Protein AF-A0A4T9T634-F1 (afdb_monomer_lite)

Organism: NCBI:txid747645

Sequence (104 aa):
MVLPQGAASKSRGVSPGIPLRQPGISRIPHDAIEYALSQDAAAYRDISPKDYRLFQLADYICGIELTATKYDRNTATRTDQAFFGGSSSFKKNHLKKIRKKLLG

Radius of gyration: 30.98 Å; chains: 1; bounding box: 88×25×73 Å

Structure (mmCIF, N/CA/C/O backbone):
data_AF-A0A4T9T634-F1
#
_entry.id   AF-A0A4T9T634-F1
#
loop_
_atom_site.group_PDB
_atom_site.id
_atom_site.type_symbol
_atom_site.label_atom_id
_atom_site.label_alt_id
_atom_site.label_comp_id
_atom_site.label_asym_id
_atom_site.label_entity_id
_atom_site.label_seq_id
_atom_site.pdbx_PDB_ins_code
_atom_site.Cartn_x
_atom_site.Cartn_y
_atom_site.Cartn_z
_atom_site.occupancy
_atom_site.B_iso_or_equiv
_atom_site.auth_seq_id
_atom_site.auth_comp_id
_atom_site.auth_asym_id
_atom_site.auth_atom_id
_atom_site.pdbx_PDB_model_num
ATOM 1 N N . MET A 1 1 ? 69.102 -15.490 -59.568 1.00 37.19 1 MET A N 1
ATOM 2 C CA . MET A 1 1 ? 69.430 -15.709 -58.139 1.00 37.19 1 MET A CA 1
ATOM 3 C C . MET A 1 1 ? 68.487 -14.812 -57.355 1.00 37.19 1 MET A C 1
ATOM 5 O O . MET A 1 1 ? 68.561 -13.619 -57.568 1.00 37.19 1 MET A O 1
ATOM 9 N N . VAL A 1 2 ? 67.499 -15.248 -56.578 1.00 40.97 2 VAL A N 1
ATOM 10 C CA . VAL A 1 2 ? 67.298 -16.453 -55.758 1.00 40.97 2 VAL A CA 1
ATOM 11 C C . VAL A 1 2 ? 65.777 -16.670 -55.604 1.00 40.97 2 VAL A C 1
ATOM 13 O O . VAL A 1 2 ? 65.018 -15.706 -55.579 1.00 40.97 2 VAL A O 1
ATOM 16 N N . LEU A 1 3 ? 65.357 -17.934 -55.523 1.00 37.31 3 LEU A N 1
ATOM 17 C CA . LEU A 1 3 ? 64.007 -18.411 -55.173 1.00 37.31 3 LEU A CA 1
ATOM 18 C C . LEU A 1 3 ? 64.019 -18.899 -53.699 1.00 37.31 3 LEU A C 1
ATOM 20 O O . LEU A 1 3 ? 65.088 -19.016 -53.107 1.00 37.31 3 LEU A O 1
ATOM 24 N N . PRO A 1 4 ? 62.852 -19.192 -53.112 1.00 51.06 4 PRO A N 1
ATOM 25 C CA . PRO A 1 4 ? 62.256 -18.550 -51.942 1.00 51.06 4 PRO A CA 1
ATOM 26 C C . PRO A 1 4 ? 62.712 -19.136 -50.586 1.00 51.06 4 PRO A C 1
ATOM 28 O O . PRO A 1 4 ? 63.241 -20.241 -50.520 1.00 51.06 4 PRO A O 1
ATOM 31 N N . GLN A 1 5 ? 62.403 -18.457 -49.477 1.00 43.78 5 GLN A N 1
ATOM 32 C CA . GLN A 1 5 ? 62.324 -19.102 -48.159 1.00 43.78 5 GLN A CA 1
ATOM 33 C C . GLN A 1 5 ? 60.926 -18.896 -47.575 1.00 43.78 5 GLN A C 1
ATOM 35 O O . GLN A 1 5 ? 60.395 -17.787 -47.568 1.00 43.78 5 GLN A O 1
ATOM 40 N N . GLY A 1 6 ? 60.308 -20.007 -47.181 1.00 41.09 6 GLY A N 1
ATOM 41 C CA . GLY A 1 6 ? 58.920 -20.082 -46.756 1.00 41.09 6 GLY A CA 1
ATOM 42 C C . GLY A 1 6 ? 58.687 -19.914 -45.254 1.00 41.09 6 GLY A C 1
ATOM 43 O O . GLY A 1 6 ? 59.604 -19.964 -44.444 1.00 41.09 6 GLY A O 1
ATOM 44 N N . ALA A 1 7 ? 57.386 -19.808 -44.963 1.00 40.00 7 ALA A N 1
ATOM 45 C CA . ALA A 1 7 ? 56.660 -20.209 -43.757 1.00 40.00 7 ALA A CA 1
ATOM 46 C C . ALA A 1 7 ? 56.993 -19.534 -42.410 1.00 40.00 7 ALA A C 1
ATOM 48 O O . ALA A 1 7 ? 57.987 -19.834 -41.763 1.00 40.00 7 ALA A O 1
ATOM 49 N N . ALA A 1 8 ? 56.033 -18.756 -41.894 1.00 44.03 8 ALA A N 1
ATOM 50 C CA . ALA A 1 8 ? 55.088 -19.217 -40.861 1.00 44.03 8 ALA A CA 1
ATOM 51 C C . ALA A 1 8 ? 54.518 -18.028 -40.066 1.00 44.03 8 ALA A C 1
ATOM 53 O O . ALA A 1 8 ? 55.166 -17.452 -39.193 1.00 44.03 8 ALA A O 1
ATOM 54 N N . SER A 1 9 ? 53.255 -17.700 -40.331 1.00 50.81 9 SER A N 1
ATOM 55 C CA . SER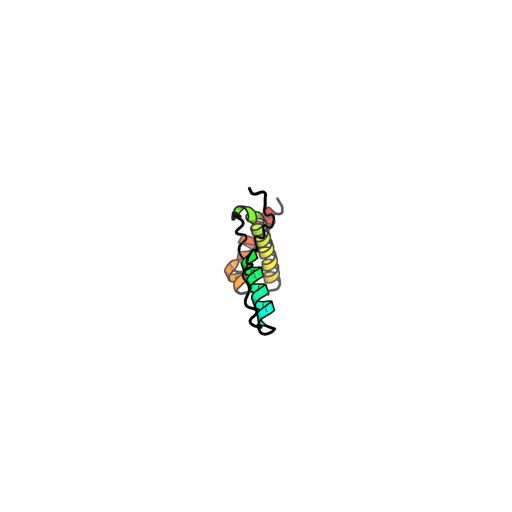 A 1 9 ? 52.435 -16.831 -39.490 1.00 50.81 9 SER A CA 1
ATOM 56 C C . SER A 1 9 ? 52.213 -17.470 -38.116 1.00 50.81 9 SER A C 1
ATOM 58 O O . SER A 1 9 ? 51.749 -18.608 -38.034 1.00 50.81 9 SER A O 1
ATOM 60 N N . LYS A 1 10 ? 52.459 -16.738 -37.022 1.00 46.12 10 LYS A N 1
ATOM 61 C CA . LYS A 1 10 ? 51.865 -17.072 -35.718 1.00 46.12 10 LYS A CA 1
ATOM 62 C C . LYS A 1 10 ? 51.642 -15.823 -34.871 1.00 46.12 10 LYS A C 1
ATOM 64 O O . LYS A 1 10 ? 52.448 -15.474 -34.015 1.00 46.12 10 LYS A O 1
ATOM 69 N N . SER A 1 11 ? 50.497 -15.184 -35.090 1.00 48.53 11 SER A N 1
ATOM 70 C CA . SER A 1 11 ? 49.864 -14.279 -34.133 1.00 48.53 11 SER A CA 1
ATOM 71 C C . SER A 1 11 ? 49.533 -15.062 -32.859 1.00 48.53 11 SER A C 1
ATOM 73 O O . SER A 1 11 ? 48.581 -15.843 -32.828 1.00 48.53 11 SER A O 1
ATOM 75 N N . ARG A 1 12 ? 50.338 -14.905 -31.806 1.00 39.75 12 ARG A N 1
ATOM 76 C CA . ARG A 1 12 ? 49.976 -15.366 -30.462 1.00 39.75 12 ARG A CA 1
ATOM 77 C C . ARG A 1 12 ? 49.324 -14.200 -29.731 1.00 39.75 12 ARG A C 1
ATOM 79 O O . ARG A 1 12 ? 50.003 -13.254 -29.350 1.00 39.75 12 ARG A O 1
ATOM 86 N N . GLY A 1 13 ? 48.003 -14.277 -29.582 1.00 39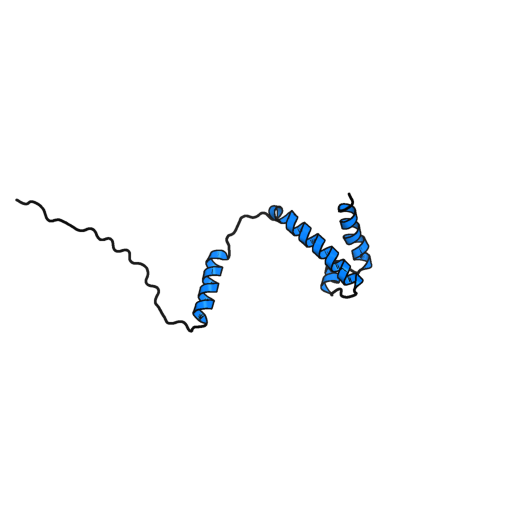.56 13 GLY A N 1
ATOM 87 C CA . GLY A 1 13 ? 47.261 -13.424 -28.667 1.00 39.56 13 GLY A CA 1
ATOM 88 C C . GLY A 1 13 ? 47.788 -13.623 -27.250 1.00 39.56 13 GLY A C 1
ATOM 89 O O . GLY A 1 13 ? 47.902 -14.752 -26.773 1.00 39.56 13 GLY A O 1
ATOM 90 N N . VAL A 1 14 ? 48.149 -12.523 -26.601 1.00 48.12 14 VAL A N 1
ATOM 91 C CA . VAL A 1 14 ? 48.435 -12.497 -25.170 1.00 48.12 14 VAL A CA 1
ATOM 92 C C . VAL A 1 14 ? 47.088 -12.363 -24.471 1.00 48.12 14 VAL A C 1
ATOM 94 O O . VAL A 1 14 ? 46.516 -11.278 -24.413 1.00 48.12 14 VAL A O 1
ATOM 97 N N . SER A 1 15 ? 46.546 -13.477 -23.982 1.00 50.09 15 SER A N 1
ATOM 98 C CA . SER A 1 15 ? 45.493 -13.429 -22.968 1.00 50.09 15 SER A CA 1
ATOM 99 C C . SER A 1 15 ? 46.081 -12.758 -21.720 1.00 50.09 15 SER A C 1
ATOM 101 O O . SER A 1 15 ? 47.169 -13.163 -21.298 1.00 50.09 15 SER A O 1
ATOM 103 N N . PRO A 1 16 ? 45.423 -11.751 -21.117 1.00 46.56 16 PRO A N 1
ATOM 104 C CA . PRO A 1 16 ? 45.883 -11.201 -19.853 1.00 46.56 16 PRO A CA 1
ATOM 105 C C . PRO A 1 16 ? 45.846 -12.321 -18.811 1.00 46.56 16 PRO A C 1
ATOM 107 O O . PRO A 1 16 ? 44.783 -12.846 -18.480 1.00 46.56 16 PRO A O 1
ATOM 110 N N . GLY A 1 17 ? 47.023 -12.734 -18.343 1.00 43.81 17 GLY A N 1
ATOM 111 C CA . GLY A 1 17 ? 47.146 -13.684 -17.251 1.00 43.81 17 GLY A CA 1
ATOM 112 C C . GLY A 1 17 ? 46.574 -13.053 -15.990 1.00 43.81 17 GLY A C 1
ATOM 113 O O . GLY A 1 17 ? 47.132 -12.089 -15.473 1.00 43.81 17 GLY A O 1
ATOM 114 N N . ILE A 1 18 ? 45.456 -13.586 -15.505 1.00 56.56 18 ILE A N 1
ATOM 115 C CA . ILE A 1 18 ? 44.945 -13.266 -14.173 1.00 56.56 18 ILE A CA 1
ATOM 116 C C . ILE A 1 18 ? 45.997 -13.781 -13.175 1.00 56.56 18 ILE A C 1
ATOM 118 O O . ILE A 1 18 ? 46.290 -14.981 -13.188 1.00 56.56 18 ILE A O 1
ATOM 122 N N . PRO A 1 19 ? 46.605 -12.931 -12.327 1.00 44.25 19 PRO A N 1
ATOM 123 C CA . PRO A 1 19 ? 47.551 -13.397 -11.324 1.00 44.25 19 PRO A CA 1
ATOM 124 C C . PRO A 1 19 ? 46.796 -14.264 -10.313 1.00 44.25 19 PRO A C 1
ATOM 126 O O . PRO A 1 19 ? 45.948 -13.765 -9.573 1.00 44.25 19 PRO A O 1
ATOM 129 N N . LEU A 1 20 ? 47.092 -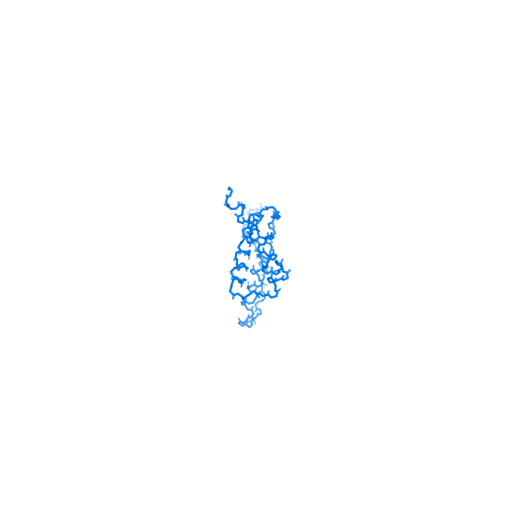15.564 -10.271 1.00 49.50 20 LEU A N 1
ATOM 130 C CA . LEU A 1 20 ? 46.481 -16.502 -9.328 1.00 49.50 20 LEU A CA 1
ATOM 131 C C . LEU A 1 20 ? 47.100 -16.314 -7.927 1.00 49.50 20 LEU A C 1
ATOM 133 O O . LEU A 1 20 ? 47.893 -17.125 -7.452 1.00 49.50 20 LEU A O 1
ATOM 137 N N . ARG A 1 21 ? 46.771 -15.206 -7.252 1.00 51.78 21 ARG A N 1
ATOM 138 C CA . ARG A 1 21 ? 46.974 -15.065 -5.801 1.00 51.78 21 ARG A CA 1
ATOM 139 C C . ARG A 1 21 ? 45.946 -15.981 -5.144 1.00 51.78 21 ARG A C 1
ATOM 141 O O . ARG A 1 21 ? 44.768 -15.726 -5.338 1.00 51.78 21 ARG A O 1
ATOM 148 N N . GLN A 1 22 ? 46.351 -17.024 -4.413 1.00 56.53 22 GLN A N 1
ATOM 149 C CA . GLN A 1 22 ? 45.408 -17.953 -3.769 1.00 56.53 22 GLN A CA 1
ATOM 150 C C . GLN A 1 22 ? 44.470 -17.194 -2.812 1.00 56.53 22 GLN A C 1
ATOM 152 O O . GLN A 1 22 ? 44.921 -16.745 -1.752 1.00 56.53 22 GLN A O 1
ATOM 157 N N . PRO A 1 23 ? 43.184 -17.012 -3.156 1.00 57.25 23 PRO A N 1
ATOM 158 C CA . PRO A 1 23 ? 42.217 -16.418 -2.252 1.00 57.25 23 PRO A CA 1
ATOM 159 C C . PRO A 1 23 ? 41.821 -17.490 -1.234 1.00 57.25 23 PRO A C 1
ATOM 161 O O . PRO A 1 23 ? 41.721 -18.670 -1.572 1.00 57.25 23 PRO A O 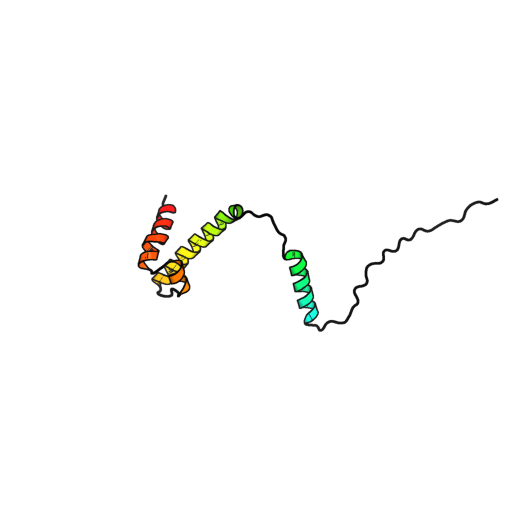1
ATOM 164 N N . GLY A 1 24 ? 41.589 -17.101 0.022 1.00 62.81 24 GLY A N 1
ATOM 165 C CA . GLY A 1 24 ? 40.979 -18.014 0.992 1.00 62.81 24 GLY A CA 1
ATOM 166 C C . GLY A 1 24 ? 39.671 -18.584 0.433 1.00 62.81 24 GLY A C 1
ATOM 167 O O . GLY A 1 24 ? 38.991 -17.910 -0.338 1.00 62.81 24 GLY A O 1
ATOM 168 N N . ILE A 1 25 ? 39.312 -19.809 0.820 1.00 61.41 25 ILE A N 1
ATOM 169 C CA . ILE A 1 25 ? 38.143 -20.546 0.293 1.00 61.41 25 ILE A CA 1
ATOM 170 C C . ILE A 1 25 ? 36.840 -19.733 0.406 1.00 61.41 25 ILE A C 1
ATOM 172 O O . ILE A 1 25 ? 35.937 -19.915 -0.400 1.00 61.41 25 ILE A O 1
ATOM 176 N N . SER A 1 26 ? 36.758 -18.789 1.351 1.00 61.72 26 SER A N 1
ATOM 177 C CA . SER A 1 26 ? 35.637 -17.853 1.477 1.00 61.72 26 SER A CA 1
ATOM 178 C C . SER A 1 26 ? 35.584 -16.789 0.378 1.00 61.72 26 SER A C 1
ATOM 180 O O . SER A 1 26 ? 34.502 -16.376 -0.010 1.00 61.72 26 SER A O 1
ATOM 182 N N . ARG A 1 27 ? 36.722 -16.344 -0.158 1.00 66.50 27 ARG A N 1
ATOM 183 C CA . ARG A 1 27 ? 36.795 -15.232 -1.120 1.00 66.50 27 ARG A CA 1
ATOM 184 C C . ARG A 1 27 ? 36.349 -15.647 -2.517 1.00 66.50 27 ARG A C 1
ATOM 186 O O . ARG A 1 27 ? 35.666 -14.880 -3.168 1.00 66.50 27 ARG A O 1
ATOM 193 N N . ILE A 1 28 ? 36.640 -16.881 -2.928 1.00 78.19 28 ILE A N 1
ATOM 194 C CA . ILE A 1 28 ? 36.220 -17.429 -4.229 1.00 78.19 28 ILE A CA 1
ATOM 195 C C . ILE A 1 28 ? 34.698 -17.307 -4.462 1.00 78.19 28 ILE A C 1
ATOM 197 O O . ILE A 1 28 ? 34.310 -16.751 -5.488 1.00 78.19 28 ILE A O 1
ATOM 201 N N . PRO A 1 29 ? 33.815 -17.788 -3.560 1.00 73.75 29 PRO A N 1
ATOM 202 C CA . PRO A 1 29 ? 32.378 -17.632 -3.749 1.00 73.75 29 PRO A CA 1
ATOM 203 C C . PRO A 1 29 ? 31.935 -16.172 -3.630 1.00 73.75 29 PRO A C 1
ATOM 205 O O . PRO A 1 29 ? 31.040 -15.772 -4.366 1.00 73.75 29 PRO A O 1
ATOM 208 N N . HIS A 1 30 ? 32.557 -15.367 -2.760 1.00 80.38 30 HIS A N 1
ATOM 209 C CA . HIS A 1 30 ? 32.245 -13.937 -2.666 1.00 80.38 30 HIS A CA 1
ATOM 210 C C . HIS A 1 30 ? 32.557 -13.199 -3.975 1.00 80.38 30 HIS A C 1
ATOM 212 O O . HIS A 1 30 ? 31.677 -12.530 -4.504 1.00 80.38 30 HIS A O 1
ATOM 218 N N . ASP A 1 31 ? 33.742 -13.402 -4.546 1.00 82.06 31 ASP A N 1
ATOM 219 C CA . ASP A 1 31 ? 34.175 -12.778 -5.800 1.00 82.06 31 ASP A CA 1
ATOM 220 C C . ASP A 1 31 ? 33.336 -13.276 -6.990 1.00 82.06 31 ASP A C 1
ATOM 222 O O . ASP A 1 31 ? 33.006 -12.510 -7.892 1.00 82.06 31 ASP A O 1
ATOM 226 N N . ALA A 1 32 ? 32.937 -14.553 -6.990 1.00 82.75 32 ALA A N 1
ATOM 227 C CA . ALA A 1 32 ? 32.052 -15.105 -8.014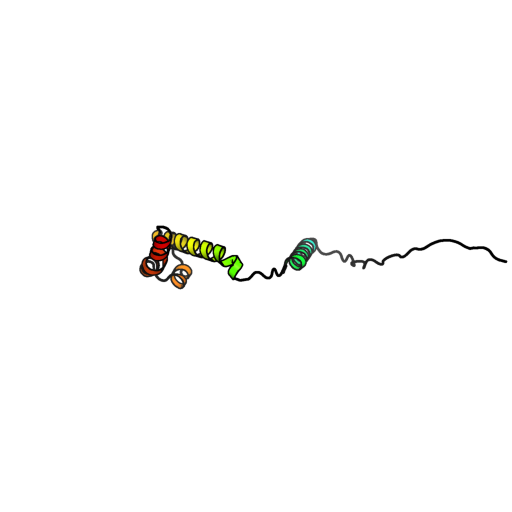 1.00 82.75 32 ALA A CA 1
ATOM 228 C C . ALA A 1 32 ? 30.635 -14.511 -7.941 1.00 82.75 32 ALA A C 1
ATOM 230 O O . ALA A 1 32 ? 30.036 -14.241 -8.982 1.00 82.75 32 ALA A O 1
ATOM 231 N N . ILE A 1 33 ? 30.108 -14.285 -6.732 1.00 79.38 33 ILE A N 1
ATOM 232 C CA . ILE A 1 33 ? 28.822 -13.609 -6.521 1.00 79.38 33 ILE A CA 1
ATOM 233 C C . ILE A 1 33 ? 28.934 -12.143 -6.929 1.00 79.38 33 ILE A C 1
ATOM 235 O O . ILE A 1 33 ? 28.080 -11.674 -7.668 1.00 79.38 33 ILE A O 1
ATOM 239 N N . GLU A 1 34 ? 29.981 -11.429 -6.516 1.00 78.06 34 GLU A N 1
ATOM 240 C CA . GLU A 1 34 ? 30.207 -10.043 -6.939 1.00 78.06 34 GLU A CA 1
ATOM 241 C C . GLU A 1 34 ? 30.364 -9.923 -8.455 1.00 78.06 34 GLU A C 1
ATOM 243 O O . GLU A 1 34 ? 29.831 -8.989 -9.041 1.00 78.06 34 GLU A O 1
ATOM 248 N N . TYR A 1 35 ? 31.029 -10.876 -9.112 1.00 80.44 35 TYR A N 1
ATOM 249 C CA . TYR A 1 35 ? 31.166 -10.904 -10.566 1.00 80.44 35 TYR A CA 1
ATOM 250 C C . TYR A 1 35 ? 29.840 -11.215 -11.267 1.00 80.44 35 TYR A C 1
ATOM 252 O O . TYR A 1 35 ? 29.464 -10.516 -12.204 1.00 80.44 35 TYR A O 1
ATOM 260 N N . ALA A 1 36 ? 29.104 -12.231 -10.812 1.00 77.50 36 ALA A N 1
ATOM 261 C CA . ALA A 1 36 ? 27.794 -12.566 -11.367 1.00 77.50 36 ALA A CA 1
ATOM 262 C C . ALA A 1 36 ? 26.803 -11.412 -11.175 1.00 77.50 36 ALA A C 1
ATOM 264 O O . ALA A 1 36 ? 26.115 -11.031 -12.118 1.00 77.50 36 ALA A O 1
ATOM 265 N N . LEU A 1 37 ? 26.798 -10.801 -9.987 1.00 72.19 37 LEU A N 1
ATOM 266 C CA . LEU A 1 37 ? 26.051 -9.583 -9.724 1.00 72.19 37 LEU A CA 1
ATOM 267 C C . LEU A 1 37 ? 26.566 -8.453 -10.605 1.00 72.19 37 LEU A C 1
ATOM 269 O O . LEU A 1 37 ? 25.752 -7.838 -11.241 1.00 72.19 37 LEU A O 1
ATOM 273 N N . SER A 1 38 ? 27.862 -8.197 -10.760 1.00 73.00 38 SER A N 1
ATOM 274 C CA . SER A 1 38 ? 28.378 -7.152 -11.661 1.00 73.00 38 SER A CA 1
ATOM 275 C C . SER A 1 38 ? 27.938 -7.334 -13.117 1.00 73.00 38 SER A C 1
ATOM 277 O O . SER A 1 38 ? 27.772 -6.338 -13.819 1.00 73.00 38 SER A O 1
ATOM 279 N N . GLN A 1 39 ? 27.789 -8.576 -13.578 1.00 69.25 39 GLN A N 1
ATOM 280 C CA . GLN A 1 39 ? 27.361 -8.886 -14.942 1.00 69.25 39 GLN A CA 1
ATOM 281 C C . GLN A 1 39 ? 25.840 -8.785 -15.119 1.00 69.25 39 GLN A C 1
ATOM 283 O O . GLN A 1 39 ? 25.381 -8.490 -16.220 1.00 69.25 39 GLN A O 1
ATOM 288 N N . ASP A 1 40 ? 25.069 -8.985 -14.047 1.00 59.19 40 ASP A N 1
ATOM 289 C CA . ASP A 1 40 ? 23.597 -8.968 -14.057 1.00 59.19 40 ASP A CA 1
ATOM 290 C C . ASP A 1 40 ? 22.992 -7.718 -13.369 1.00 59.19 40 ASP A C 1
ATOM 292 O O . ASP A 1 40 ? 21.799 -7.440 -13.480 1.00 59.19 40 ASP A O 1
ATOM 296 N N . ALA A 1 41 ? 23.818 -6.911 -12.688 1.00 58.69 41 ALA A N 1
ATOM 297 C CA . ALA A 1 41 ? 23.444 -5.841 -11.742 1.00 58.69 41 ALA A CA 1
ATOM 298 C C . ALA A 1 41 ? 22.674 -4.711 -12.401 1.00 58.69 41 ALA A C 1
ATOM 300 O O . ALA A 1 41 ? 21.978 -3.951 -11.731 1.00 58.69 41 ALA A O 1
ATOM 301 N N . ALA A 1 42 ? 22.802 -4.590 -13.710 1.00 55.69 42 ALA A N 1
ATOM 302 C CA . ALA A 1 42 ? 21.943 -3.747 -14.495 1.00 55.69 42 ALA A CA 1
ATOM 303 C C . ALA A 1 42 ? 22.008 -4.226 -15.938 1.00 55.69 42 ALA A C 1
ATOM 305 O O . ALA A 1 42 ? 22.550 -3.547 -16.809 1.00 55.69 42 ALA A O 1
ATOM 306 N N . ALA A 1 43 ? 21.317 -5.322 -16.245 1.00 57.59 43 ALA A N 1
ATOM 307 C CA . ALA A 1 43 ? 20.497 -5.230 -17.442 1.00 57.59 43 ALA A CA 1
ATOM 308 C C . ALA A 1 43 ? 19.486 -4.100 -17.176 1.00 57.59 43 ALA A C 1
ATOM 310 O O . ALA A 1 43 ? 18.371 -4.347 -16.719 1.00 57.59 43 ALA A O 1
ATOM 311 N N . TYR A 1 44 ? 19.913 -2.844 -17.375 1.00 53.12 44 TYR A N 1
ATOM 312 C CA . TYR A 1 44 ? 19.044 -1.678 -17.418 1.00 53.12 44 TYR A CA 1
ATOM 313 C C . TYR A 1 44 ? 18.140 -1.903 -18.619 1.00 53.12 44 TYR A C 1
ATOM 315 O O . TYR A 1 44 ? 18.420 -1.501 -19.746 1.00 53.12 44 TYR A O 1
ATOM 323 N N . ARG A 1 45 ? 17.090 -2.683 -18.405 1.00 60.19 45 ARG A N 1
ATOM 324 C CA . ARG A 1 45 ? 15.986 -2.726 -19.328 1.00 60.19 45 ARG A CA 1
ATOM 325 C C . ARG A 1 45 ? 15.299 -1.381 -19.152 1.00 60.19 45 ARG A C 1
ATOM 327 O O . ARG A 1 45 ? 14.921 -1.020 -18.039 1.00 60.19 45 ARG A O 1
ATOM 334 N N . ASP A 1 46 ? 15.191 -0.642 -20.247 1.00 65.62 46 ASP A N 1
ATOM 335 C CA . ASP A 1 46 ? 14.388 0.573 -20.328 1.00 65.62 46 ASP A CA 1
ATOM 336 C C . ASP A 1 46 ? 12.916 0.171 -20.188 1.00 65.62 46 ASP A C 1
ATOM 338 O O . ASP A 1 46 ? 12.203 -0.042 -21.165 1.00 65.62 46 ASP A O 1
ATOM 342 N N . ILE A 1 47 ? 12.510 -0.108 -18.950 1.00 68.00 47 ILE A N 1
ATOM 343 C CA . ILE A 1 47 ? 11.151 -0.493 -18.620 1.00 68.00 47 ILE A CA 1
ATOM 344 C C . ILE A 1 47 ? 10.489 0.738 -18.044 1.00 68.00 47 ILE A C 1
ATOM 346 O O . ILE A 1 47 ? 10.866 1.249 -16.984 1.00 68.00 47 ILE A O 1
ATOM 350 N N . SER A 1 48 ? 9.472 1.217 -18.744 1.00 78.94 48 SER A N 1
ATOM 351 C CA . SER A 1 48 ? 8.689 2.330 -18.256 1.00 78.94 48 SER A CA 1
ATOM 352 C C . SER A 1 48 ? 7.891 1.868 -17.033 1.00 78.94 48 SER A C 1
ATOM 354 O O . SER A 1 48 ? 7.377 0.748 -17.020 1.00 78.94 48 SER A O 1
ATOM 356 N N . PRO A 1 49 ? 7.642 2.728 -16.029 1.00 73.06 49 PRO A N 1
ATOM 357 C CA . PRO A 1 49 ? 6.702 2.421 -14.945 1.00 73.06 49 PRO A CA 1
ATOM 358 C C . PRO A 1 49 ? 5.320 1.948 -15.438 1.00 73.06 49 PRO A C 1
ATOM 360 O O . PRO A 1 49 ? 4.585 1.278 -14.715 1.00 73.06 49 PRO A O 1
ATOM 363 N N . LYS A 1 50 ? 4.966 2.277 -16.688 1.00 81.25 50 LYS A N 1
ATOM 364 C CA . LYS A 1 50 ? 3.752 1.814 -17.369 1.00 81.25 50 LYS A CA 1
ATOM 365 C C . LYS A 1 50 ? 3.717 0.297 -17.562 1.00 81.25 50 LYS A C 1
ATOM 367 O O . LYS A 1 50 ? 2.644 -0.287 -17.429 1.00 81.25 50 LYS A O 1
ATOM 372 N N . ASP A 1 51 ? 4.861 -0.326 -17.811 1.00 84.50 51 ASP A N 1
ATOM 373 C CA . ASP A 1 51 ? 4.957 -1.748 -18.149 1.00 84.50 51 ASP A CA 1
ATOM 374 C C . ASP A 1 51 ? 4.727 -2.641 -16.918 1.00 84.50 51 ASP A C 1
ATOM 376 O O . ASP A 1 51 ? 4.296 -3.785 -17.041 1.00 84.50 51 ASP A O 1
ATOM 380 N N . TYR A 1 52 ? 4.911 -2.089 -15.713 1.00 87.12 52 TYR A N 1
ATOM 381 C CA . TYR A 1 52 ? 4.635 -2.772 -14.445 1.00 87.12 52 TYR A CA 1
ATOM 382 C C . TYR A 1 52 ? 3.305 -2.400 -13.808 1.00 87.12 52 TYR A C 1
ATOM 384 O O . TYR A 1 52 ? 2.972 -2.910 -12.740 1.00 87.12 52 TYR A O 1
ATOM 392 N N . ARG A 1 53 ? 2.510 -1.535 -14.442 1.00 88.56 53 ARG A N 1
ATOM 393 C CA . ARG A 1 53 ? 1.291 -1.006 -13.826 1.00 88.56 53 ARG A CA 1
ATOM 394 C C . ARG A 1 53 ? 0.311 -2.108 -13.428 1.00 88.56 53 ARG A C 1
ATOM 396 O O . ARG A 1 53 ? -0.322 -2.005 -12.383 1.00 88.56 53 ARG A O 1
ATOM 403 N N . LEU A 1 54 ? 0.188 -3.160 -14.240 1.00 91.12 54 LEU A N 1
ATOM 404 C CA . LEU A 1 54 ? -0.680 -4.294 -13.920 1.00 91.12 54 LEU A CA 1
ATOM 405 C C . LEU A 1 54 ? -0.178 -5.060 -12.690 1.00 91.12 54 LEU A C 1
ATOM 407 O O . LEU A 1 54 ? -0.972 -5.350 -11.801 1.00 91.12 54 LEU A O 1
ATOM 411 N N . PHE A 1 55 ? 1.126 -5.325 -12.613 1.00 90.56 55 PHE A N 1
ATOM 412 C CA . PHE A 1 55 ? 1.743 -5.985 -11.461 1.00 90.56 55 PHE A CA 1
ATOM 413 C C . PHE A 1 55 ? 1.600 -5.143 -10.193 1.00 90.56 55 PHE A C 1
ATOM 415 O O . PHE A 1 55 ? 1.130 -5.642 -9.182 1.00 90.56 55 PHE A O 1
ATOM 422 N N . GLN A 1 56 ? 1.855 -3.837 -10.277 1.00 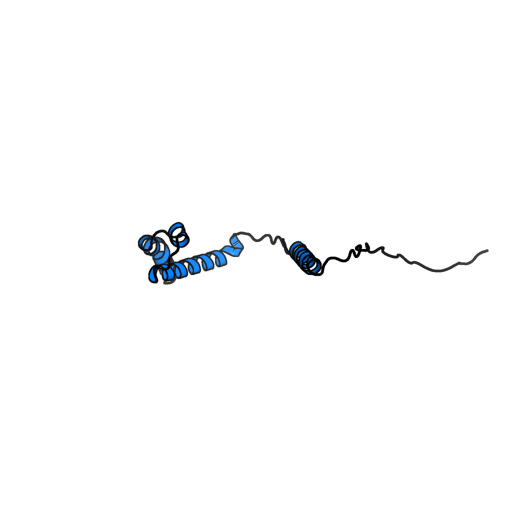91.81 56 GLN A N 1
ATOM 423 C CA . GLN A 1 56 ? 1.657 -2.911 -9.160 1.00 91.81 56 GLN A CA 1
ATOM 424 C C . GLN A 1 56 ? 0.203 -2.879 -8.678 1.00 91.81 56 GLN A C 1
ATOM 426 O O . GLN A 1 56 ? -0.056 -2.824 -7.478 1.00 91.81 56 GLN A O 1
ATOM 431 N N . LEU A 1 57 ? -0.760 -2.908 -9.604 1.00 92.12 57 LEU A N 1
ATOM 432 C CA . LEU A 1 57 ? -2.176 -2.990 -9.251 1.00 92.12 57 LEU A CA 1
ATOM 433 C C . LEU A 1 57 ? -2.514 -4.329 -8.593 1.00 92.12 57 LEU A C 1
ATOM 435 O O . LEU A 1 57 ? -3.259 -4.338 -7.614 1.00 92.12 57 LEU A O 1
ATOM 439 N N . ALA A 1 58 ? -1.968 -5.436 -9.097 1.00 93.06 58 ALA A N 1
ATOM 440 C CA . ALA A 1 58 ? -2.146 -6.752 -8.497 1.00 93.06 58 ALA A CA 1
ATOM 441 C C . ALA A 1 58 ? -1.576 -6.789 -7.072 1.00 93.06 58 ALA A C 1
ATOM 443 O O . ALA A 1 58 ? -2.295 -7.150 -6.141 1.00 93.06 58 ALA A O 1
ATOM 444 N N . ASP A 1 59 ? -0.344 -6.318 -6.880 1.00 93.94 59 ASP A N 1
ATOM 445 C CA . ASP A 1 59 ? 0.307 -6.225 -5.571 1.00 93.94 59 ASP A CA 1
ATOM 446 C C . ASP A 1 59 ? -0.484 -5.335 -4.610 1.00 93.94 59 ASP A C 1
ATOM 448 O O . ASP A 1 59 ? -0.674 -5.678 -3.443 1.00 93.94 59 ASP A O 1
ATOM 452 N N . TYR A 1 60 ? -1.017 -4.214 -5.101 1.00 92.81 60 TYR A N 1
ATOM 453 C CA . TYR A 1 60 ? -1.857 -3.325 -4.305 1.00 92.81 60 TYR A CA 1
ATOM 454 C C . TYR A 1 60 ? -3.154 -4.005 -3.842 1.00 92.81 60 TYR A C 1
ATOM 456 O O . TYR A 1 60 ? -3.528 -3.893 -2.672 1.00 92.81 60 TYR A O 1
ATOM 464 N N . ILE A 1 61 ? -3.835 -4.731 -4.735 1.00 93.44 61 ILE A N 1
ATOM 465 C CA . ILE A 1 61 ? -5.056 -5.481 -4.405 1.00 93.44 61 ILE A CA 1
ATOM 466 C C . ILE A 1 61 ? -4.742 -6.597 -3.400 1.00 93.44 61 ILE A C 1
ATOM 468 O O . ILE A 1 61 ? -5.436 -6.715 -2.388 1.00 93.44 61 ILE A O 1
ATOM 472 N N . CYS A 1 62 ? -3.671 -7.361 -3.630 1.00 94.44 62 CYS A N 1
ATOM 473 C CA . CYS A 1 62 ? -3.192 -8.386 -2.703 1.00 94.44 62 CYS A CA 1
ATOM 474 C C . CYS A 1 62 ? -2.878 -7.796 -1.322 1.00 94.44 62 CYS A C 1
ATOM 476 O O . CYS A 1 62 ? -3.281 -8.358 -0.302 1.00 94.44 62 CYS A O 1
ATOM 478 N N . GLY A 1 63 ? -2.225 -6.631 -1.276 1.00 94.25 63 GLY A N 1
ATOM 479 C CA . GLY A 1 63 ? -1.939 -5.906 -0.041 1.00 94.25 63 GLY A CA 1
ATOM 480 C C . GLY A 1 63 ? -3.207 -5.511 0.717 1.00 94.25 63 GLY A C 1
ATOM 481 O O . GLY A 1 63 ? -3.288 -5.718 1.926 1.00 94.25 63 GLY A O 1
ATOM 482 N N . ILE A 1 64 ? -4.232 -5.018 0.017 1.00 94.69 64 ILE A N 1
ATOM 483 C CA . ILE A 1 64 ? -5.526 -4.686 0.627 1.00 94.69 64 ILE A CA 1
ATOM 484 C C . ILE A 1 64 ? -6.185 -5.924 1.245 1.00 94.69 64 ILE A C 1
ATOM 486 O O . ILE A 1 64 ? -6.587 -5.870 2.406 1.00 94.69 64 ILE A O 1
ATOM 490 N N . GLU A 1 65 ? -6.306 -7.039 0.524 1.00 94.69 65 GLU A N 1
ATOM 491 C CA . GLU A 1 65 ? -6.970 -8.241 1.063 1.00 94.69 65 GLU A CA 1
ATOM 492 C C . GLU A 1 65 ? -6.170 -8.872 2.221 1.00 94.69 65 GLU A C 1
ATOM 494 O O . GLU A 1 65 ? -6.748 -9.321 3.221 1.00 94.69 65 GLU A O 1
ATOM 499 N N . LEU A 1 66 ? -4.833 -8.814 2.164 1.00 95.56 66 LEU A N 1
ATOM 500 C CA . LEU A 1 66 ? -3.980 -9.211 3.283 1.00 95.56 66 LEU A CA 1
ATOM 501 C C . LEU A 1 66 ? -4.231 -8.332 4.514 1.00 95.56 66 LEU A C 1
ATOM 503 O O . LEU A 1 66 ? -4.464 -8.846 5.610 1.00 95.56 66 LEU A O 1
ATOM 507 N N . THR A 1 67 ? -4.216 -7.009 4.356 1.00 95.44 67 THR A N 1
ATOM 508 C CA . THR A 1 67 ? -4.476 -6.079 5.459 1.00 95.44 67 THR A CA 1
ATOM 509 C C . THR A 1 67 ? -5.904 -6.221 5.995 1.00 95.44 67 THR A C 1
ATOM 511 O O . THR A 1 67 ? -6.106 -6.132 7.206 1.00 95.44 67 THR A O 1
ATOM 514 N N . ALA A 1 68 ? -6.891 -6.535 5.151 1.00 95.25 68 ALA A N 1
ATOM 515 C CA . ALA A 1 68 ? -8.245 -6.859 5.598 1.00 95.25 68 ALA A CA 1
ATOM 516 C C . ALA A 1 68 ? -8.261 -8.080 6.526 1.00 95.25 68 ALA A C 1
ATOM 518 O O . ALA A 1 68 ? -8.858 -8.021 7.601 1.00 95.25 68 ALA A O 1
ATOM 519 N N . THR A 1 69 ? -7.539 -9.138 6.154 1.00 96.06 69 THR A N 1
ATOM 520 C CA . THR A 1 69 ? -7.390 -10.349 6.975 1.00 96.06 69 THR A CA 1
ATOM 521 C C . THR A 1 69 ? -6.684 -10.050 8.299 1.00 96.06 69 THR A C 1
ATOM 523 O O . THR A 1 69 ? -7.097 -10.534 9.351 1.00 96.06 69 THR A O 1
ATOM 526 N N . LYS A 1 70 ? -5.642 -9.209 8.282 1.00 96.12 70 LYS A N 1
ATOM 527 C CA . LYS A 1 70 ? -4.950 -8.785 9.508 1.00 96.12 70 LYS A CA 1
ATOM 528 C C . LYS A 1 70 ? -5.855 -7.982 10.440 1.00 96.12 70 LYS A C 1
ATOM 530 O O . LYS A 1 70 ? -5.813 -8.192 11.648 1.00 96.12 70 LYS A O 1
ATOM 535 N N . TYR A 1 71 ? -6.664 -7.068 9.903 1.00 94.69 71 TYR A N 1
ATOM 536 C CA . TYR A 1 71 ? -7.611 -6.297 10.710 1.00 94.69 71 TYR A CA 1
ATOM 537 C C . TYR A 1 71 ? -8.710 -7.168 11.313 1.00 94.69 71 TYR A C 1
ATOM 539 O O . TYR A 1 71 ? -9.111 -6.913 12.442 1.00 94.69 71 TYR A O 1
ATOM 547 N N . ASP A 1 72 ? -9.179 -8.180 10.586 1.00 94.69 72 ASP A N 1
ATOM 548 C CA . ASP A 1 72 ? -10.168 -9.138 11.085 1.00 94.69 72 ASP A CA 1
ATOM 549 C C . ASP A 1 72 ? -9.612 -9.980 12.246 1.00 94.69 72 ASP A C 1
ATOM 551 O O . ASP A 1 72 ? -10.255 -10.146 13.278 1.00 94.69 72 ASP A O 1
ATOM 555 N N . ARG A 1 73 ? -8.349 -10.408 12.129 1.00 95.94 73 ARG A N 1
ATOM 556 C CA . ARG A 1 73 ? -7.637 -11.179 13.161 1.00 95.94 73 ARG A CA 1
ATOM 557 C C . ARG A 1 73 ? -7.035 -10.329 14.285 1.00 95.94 73 ARG A C 1
ATOM 559 O O . ARG A 1 73 ? -6.376 -10.878 15.160 1.00 95.94 73 ARG A O 1
ATOM 566 N N . ASN A 1 74 ? -7.215 -9.006 14.266 1.00 92.62 74 ASN A N 1
ATOM 567 C CA . ASN A 1 74 ? -6.534 -8.058 15.163 1.00 92.62 74 ASN A CA 1
ATOM 568 C C . ASN A 1 74 ? -4.992 -8.185 15.170 1.00 92.62 74 ASN A C 1
ATOM 570 O O . ASN A 1 74 ? -4.333 -7.825 16.140 1.00 92.62 74 ASN A O 1
ATOM 574 N N . THR A 1 75 ? -4.397 -8.644 14.066 1.00 95.00 75 THR A N 1
ATOM 575 C CA . THR A 1 75 ? -2.940 -8.772 13.874 1.00 95.00 75 THR A CA 1
ATOM 576 C C . THR A 1 75 ? -2.370 -7.658 12.989 1.00 95.00 75 THR A C 1
ATOM 578 O O . THR A 1 75 ? -1.357 -7.844 12.312 1.00 95.00 75 THR A O 1
ATOM 581 N N . ALA A 1 76 ? -3.053 -6.514 12.904 1.00 92.44 76 ALA A N 1
ATOM 582 C CA . ALA A 1 76 ? -2.603 -5.381 12.103 1.00 92.44 76 ALA A CA 1
ATOM 583 C C . ALA A 1 76 ? -1.375 -4.718 12.739 1.00 92.44 76 ALA A C 1
ATOM 585 O O . ALA A 1 76 ? -1.351 -4.426 13.933 1.00 92.44 76 ALA A O 1
ATOM 586 N N . THR A 1 77 ? -0.356 -4.457 11.924 1.00 93.44 77 THR A N 1
ATOM 587 C CA . THR A 1 77 ? 0.886 -3.824 12.375 1.00 93.44 77 THR A CA 1
ATOM 588 C C . THR A 1 77 ? 0.777 -2.300 12.345 1.00 93.44 77 THR A C 1
ATOM 590 O O . THR A 1 77 ? -0.121 -1.728 11.721 1.00 93.44 77 THR A O 1
ATOM 593 N N . ARG A 1 78 ? 1.747 -1.612 12.962 1.00 93.56 78 ARG A N 1
ATOM 594 C CA . ARG A 1 78 ? 1.862 -0.147 12.867 1.00 93.56 78 ARG A CA 1
ATOM 595 C C . ARG A 1 78 ? 1.977 0.327 11.414 1.00 93.56 78 ARG A C 1
ATOM 597 O O . ARG A 1 78 ? 1.435 1.372 11.073 1.00 93.56 78 ARG A O 1
ATOM 604 N N . THR A 1 79 ? 2.639 -0.451 10.559 1.00 93.31 79 THR A N 1
ATOM 605 C CA . THR A 1 79 ? 2.782 -0.152 9.129 1.00 93.31 79 THR A CA 1
ATOM 606 C C . THR A 1 79 ? 1.448 -0.264 8.397 1.00 93.31 79 THR A C 1
ATOM 608 O O . THR A 1 79 ? 1.118 0.619 7.611 1.00 93.31 79 THR A O 1
ATOM 611 N N . ASP A 1 80 ? 0.644 -1.291 8.702 1.00 91.88 80 ASP A N 1
ATOM 612 C CA . ASP A 1 80 ? -0.699 -1.440 8.124 1.00 91.88 80 ASP A CA 1
ATOM 613 C C . ASP A 1 80 ? -1.580 -0.225 8.478 1.00 91.88 80 ASP A C 1
ATOM 615 O O . ASP A 1 80 ? -2.272 0.312 7.615 1.00 91.88 80 ASP A O 1
ATOM 619 N N . GLN A 1 81 ? -1.505 0.265 9.722 1.00 92.12 81 GLN A N 1
ATOM 620 C CA . GLN A 1 81 ? -2.248 1.455 10.159 1.00 92.12 81 GLN A CA 1
ATOM 621 C C . GLN A 1 81 ? -1.716 2.760 9.561 1.00 92.12 81 GLN A C 1
ATOM 623 O O . GLN A 1 81 ? -2.508 3.629 9.208 1.00 92.12 81 GLN A O 1
ATOM 628 N N . ALA A 1 82 ? -0.398 2.911 9.423 1.00 92.94 82 ALA A N 1
ATOM 629 C CA . ALA A 1 82 ? 0.196 4.095 8.805 1.00 92.94 82 ALA A CA 1
ATOM 630 C C . ALA A 1 82 ? -0.159 4.200 7.314 1.00 92.94 82 ALA A C 1
ATOM 632 O O . ALA A 1 82 ? -0.408 5.293 6.816 1.00 92.94 82 ALA A O 1
ATOM 633 N N . PHE A 1 83 ? -0.211 3.064 6.613 1.00 91.44 83 PHE A N 1
ATOM 634 C CA . PHE A 1 83 ? -0.481 3.031 5.179 1.00 91.44 83 PHE A CA 1
ATOM 635 C C . PHE A 1 83 ? -1.979 3.106 4.853 1.00 91.44 83 PHE A C 1
ATOM 637 O O . PHE A 1 83 ? -2.389 3.844 3.960 1.00 91.44 83 PHE A O 1
ATOM 644 N N . PHE A 1 84 ? -2.810 2.351 5.576 1.00 92.44 84 PHE A N 1
ATOM 645 C CA . PHE A 1 84 ? -4.235 2.188 5.266 1.00 92.44 84 PHE A CA 1
ATOM 646 C C . PHE A 1 84 ? -5.184 2.925 6.227 1.00 92.44 84 PHE A C 1
ATOM 648 O O . PHE A 1 84 ? -6.406 2.922 6.031 1.00 92.44 84 PHE A O 1
ATOM 655 N N . GLY A 1 85 ? -4.647 3.558 7.271 1.00 92.75 85 GLY A N 1
ATOM 656 C CA . GLY A 1 85 ? -5.427 4.108 8.376 1.00 92.75 85 GLY A CA 1
ATOM 657 C C . GLY A 1 85 ? -6.056 3.013 9.239 1.00 92.75 85 GLY A C 1
ATOM 658 O O . GLY A 1 85 ? -5.835 1.823 9.030 1.00 92.75 85 GLY A O 1
ATOM 659 N N . GLY A 1 86 ? -6.882 3.405 10.209 1.00 92.25 86 GLY A N 1
ATOM 660 C CA . GLY A 1 86 ? -7.575 2.454 11.085 1.00 92.25 86 GLY A CA 1
ATOM 661 C C . GLY A 1 86 ? -8.565 1.538 10.347 1.00 92.25 86 GLY A C 1
ATOM 662 O O . GLY A 1 86 ? -9.051 1.858 9.263 1.00 92.25 86 GLY A O 1
ATOM 663 N N . SER A 1 87 ? -8.940 0.414 10.969 1.00 91.25 87 SER A N 1
ATOM 664 C CA . SER A 1 87 ? -9.821 -0.618 10.377 1.00 91.25 87 SER A CA 1
ATOM 665 C C . SER A 1 87 ? -11.113 -0.051 9.756 1.00 91.25 87 SER A C 1
ATOM 667 O O . SER A 1 87 ? -11.498 -0.405 8.639 1.00 91.25 87 SER A O 1
ATOM 669 N N . SER A 1 88 ? -11.762 0.902 10.434 1.00 90.69 88 SER A N 1
ATOM 670 C CA . SER A 1 88 ? -13.000 1.535 9.958 1.00 90.69 88 SER A CA 1
ATOM 671 C C . SER A 1 88 ? -12.802 2.425 8.726 1.00 90.69 88 SER A C 1
ATOM 673 O O . SER A 1 88 ? -13.634 2.391 7.814 1.00 90.69 88 SER A O 1
ATOM 675 N N . SER A 1 89 ? -11.723 3.217 8.670 1.00 91.81 89 SER A N 1
ATOM 676 C CA . SER A 1 89 ? -11.394 4.031 7.491 1.00 91.81 89 SER A CA 1
ATOM 677 C C . SER A 1 89 ? -10.917 3.152 6.342 1.00 91.81 89 SER A C 1
ATOM 679 O O . SER A 1 89 ? -11.363 3.342 5.212 1.00 91.81 89 SER A O 1
ATOM 681 N N . PHE A 1 90 ? -10.112 2.129 6.638 1.00 94.81 90 PHE A N 1
ATOM 682 C CA . PHE A 1 90 ? -9.634 1.151 5.670 1.00 94.81 90 PHE A CA 1
ATOM 683 C C . PHE A 1 90 ? -10.791 0.468 4.924 1.00 94.81 90 PHE A C 1
ATOM 685 O O . PHE A 1 90 ? -10.842 0.488 3.690 1.00 94.81 90 PHE A O 1
ATOM 692 N N . LYS A 1 91 ? -11.783 -0.060 5.660 1.00 93.00 91 LYS A N 1
ATOM 693 C CA . LYS A 1 91 ? -12.951 -0.735 5.068 1.00 93.00 91 LYS A CA 1
ATOM 694 C C . LYS A 1 91 ? -13.732 0.182 4.119 1.00 93.00 91 LYS A C 1
ATOM 696 O O . LYS A 1 91 ? -14.154 -0.257 3.050 1.00 93.00 91 LYS A O 1
ATOM 701 N N . LYS A 1 92 ? -13.931 1.452 4.492 1.00 92.44 92 LYS A N 1
ATOM 702 C CA . LYS A 1 92 ? -14.699 2.430 3.698 1.00 92.44 92 LYS A CA 1
ATOM 703 C C . LYS A 1 92 ? -13.923 2.935 2.479 1.00 92.44 92 LYS A C 1
ATOM 705 O O . LYS A 1 92 ? -14.488 3.008 1.390 1.00 92.44 92 LYS A O 1
ATOM 710 N N . ASN A 1 93 ? -12.648 3.270 2.661 1.00 91.56 93 ASN A N 1
ATOM 711 C CA . ASN A 1 93 ? -11.860 3.992 1.665 1.00 91.56 93 ASN A CA 1
ATOM 712 C C . ASN A 1 93 ? -11.164 3.076 0.662 1.00 91.56 93 ASN A C 1
ATOM 714 O O . ASN A 1 93 ? -11.015 3.479 -0.490 1.00 91.56 93 ASN A O 1
ATOM 718 N N . HIS A 1 94 ? -10.779 1.869 1.080 1.00 92.25 94 HIS A N 1
ATOM 719 C CA . HIS A 1 94 ? -10.011 0.934 0.261 1.00 92.25 94 HIS A CA 1
ATOM 720 C C . HIS A 1 94 ? -10.843 -0.304 -0.083 1.00 92.25 94 HIS A C 1
ATOM 722 O O . HIS A 1 94 ? -11.215 -0.490 -1.242 1.00 92.25 94 HIS A O 1
ATOM 728 N N . LEU A 1 95 ? -11.225 -1.101 0.922 1.00 92.19 95 LEU A N 1
ATOM 729 C CA . LEU A 1 95 ? -11.818 -2.426 0.699 1.00 92.19 95 LEU A CA 1
ATOM 730 C C . LEU A 1 95 ? -13.133 -2.372 -0.094 1.00 92.19 95 LEU A C 1
ATOM 732 O O . LEU A 1 95 ? -13.293 -3.073 -1.092 1.00 92.19 95 LEU A O 1
ATOM 736 N N . LYS A 1 96 ? -14.070 -1.494 0.296 1.00 92.44 96 LYS A N 1
ATOM 737 C CA . LYS A 1 96 ? -15.344 -1.326 -0.428 1.00 92.44 96 LYS A CA 1
ATOM 738 C C . LYS A 1 96 ? -15.146 -0.872 -1.875 1.00 92.44 96 LYS A C 1
ATOM 740 O O . LYS A 1 96 ? -15.893 -1.305 -2.749 1.00 92.44 96 LYS A O 1
ATOM 745 N N . LYS A 1 97 ? -14.162 -0.005 -2.139 1.00 90.94 97 LYS A N 1
ATOM 746 C CA . LYS A 1 97 ? -13.913 0.521 -3.489 1.00 90.94 97 LYS A CA 1
ATOM 747 C C . LYS A 1 97 ? -13.366 -0.560 -4.416 1.00 90.94 97 LYS A C 1
ATOM 749 O O . LYS A 1 97 ? -13.862 -0.679 -5.532 1.00 90.94 97 LYS A O 1
ATOM 754 N N . ILE A 1 98 ? -12.406 -1.358 -3.943 1.00 90.06 98 ILE A N 1
ATOM 755 C CA . ILE A 1 98 ? -11.836 -2.466 -4.722 1.00 90.06 98 ILE A CA 1
ATOM 756 C C . ILE A 1 98 ? -12.893 -3.534 -5.002 1.00 90.06 98 ILE A C 1
ATOM 758 O O . ILE A 1 98 ? -13.096 -3.898 -6.155 1.00 90.06 98 ILE A O 1
ATOM 762 N N . ARG A 1 99 ? -13.657 -3.960 -3.990 1.00 89.12 99 ARG A N 1
ATOM 763 C CA . ARG A 1 99 ? -14.698 -4.984 -4.184 1.00 89.12 99 ARG A CA 1
ATOM 764 C C . ARG A 1 99 ? -15.814 -4.532 -5.124 1.00 89.12 99 ARG A C 1
ATOM 766 O O . ARG A 1 99 ? -16.293 -5.328 -5.919 1.00 89.12 99 ARG A O 1
ATOM 773 N N . LYS A 1 100 ? -16.177 -3.243 -5.111 1.00 90.19 100 LYS A N 1
ATOM 774 C CA . LYS A 1 100 ? -17.125 -2.683 -6.089 1.00 90.19 100 LYS A CA 1
ATOM 775 C C . LYS A 1 100 ? -16.593 -2.743 -7.525 1.00 90.19 100 LYS A C 1
ATOM 777 O O . LYS A 1 100 ? -17.384 -2.875 -8.446 1.00 90.19 100 LYS A O 1
ATOM 782 N N . LYS A 1 101 ? -15.279 -2.616 -7.721 1.00 85.12 101 LYS A N 1
ATOM 783 C CA . LYS A 1 101 ? -14.641 -2.724 -9.042 1.00 85.12 101 LYS A CA 1
ATOM 784 C C . LYS A 1 101 ? -14.484 -4.171 -9.514 1.00 85.12 101 LYS A C 1
ATOM 786 O O . LYS A 1 101 ? -14.366 -4.372 -10.711 1.00 85.12 101 LYS A O 1
ATOM 791 N N . LEU A 1 102 ? -14.486 -5.138 -8.595 1.00 74.06 102 LEU A N 1
ATOM 792 C CA . LEU A 1 102 ? -14.402 -6.569 -8.902 1.00 74.06 102 LEU A CA 1
ATOM 793 C C . LEU A 1 102 ? -15.765 -7.187 -9.263 1.00 74.06 102 LEU A C 1
ATOM 795 O O . LEU A 1 102 ? -15.818 -8.176 -9.977 1.00 74.06 102 LEU A O 1
ATOM 799 N N . LEU A 1 103 ? -16.856 -6.610 -8.749 1.00 65.31 103 LEU A N 1
ATOM 800 C CA . LEU A 1 103 ? -18.242 -7.051 -8.970 1.00 65.31 103 LEU A CA 1
ATOM 801 C C . LEU A 1 103 ? -18.942 -6.299 -10.122 1.00 65.31 103 LEU A C 1
ATOM 803 O O . LEU A 1 103 ? -20.172 -6.274 -10.168 1.00 65.31 103 LEU A O 1
ATOM 807 N N . GLY A 1 104 ? -18.173 -5.613 -10.970 1.00 48.69 104 GLY A N 1
ATOM 808 C CA . GLY A 1 104 ? -18.664 -4.841 -12.114 1.00 48.69 104 GLY A CA 1
ATOM 809 C C . GLY A 1 104 ? -18.451 -5.573 -13.424 1.00 48.69 104 GLY A C 1
ATOM 810 O O . GLY A 1 104 ? -17.387 -6.217 -13.548 1.00 48.69 104 GLY A O 1
#

Secondary structure (DSSP, 8-state):
------------------------TTHHHHHHHHHHHHHHTT------TTTTHHHHHHHHHHHHHHHHHHHHTT---HHHHHHH-SHHHHIIIIIHHHHHHH--

pLDDT: mean 75.56, std 19.44, range [37.19, 96.12]

Foldseek 3Di:
DDDDDDDDDDDDDDDPDDPCPPDPPVVVVVVVVVVVCVVVVDPPDVDDPVNCPVVVVVVVVVLLVVLLVCLVVVNHDPVSCVVQNHPVSNCVPPVVVVVVVVVD